Protein AF-A0A352DY85-F1 (afdb_monomer_lite)

Secondary structure (DSSP, 8-state):
--------------------PPPPPTT---TTSHHHHHHHHH-SS-TTHHHHHHT----SSTT-HHHHHHHHHHHHTT--PPB-GGGTT-B---TTTSS-HHHHTTS-HHHHHHH---HHHHHHHHTTSSS-------

Foldseek 3Di:
DDDDDDDPDDDDDDDDDDDDDDDDPPVDDDCPDPVNVVCQVPDPPNPLVVQLVVLQDDQPAPLCPLLRVLQSVCVSVVFFADDDPVDPPDGGDDSVRLDDPLLCVLPNPVVSRVHHDDQVNSQSSSVSGPDDDDGDDD

Structure (mmCIF, N/CA/C/O backbone):
data_AF-A0A352DY85-F1
#
_entry.id   AF-A0A352DY85-F1
#
loop_
_a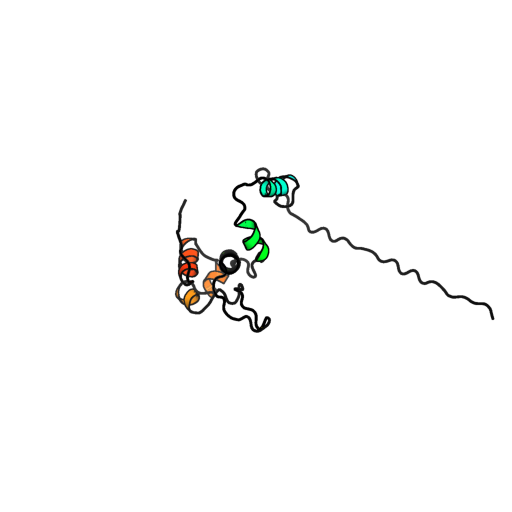tom_site.group_PDB
_atom_site.id
_atom_site.type_symbol
_atom_site.label_atom_id
_atom_site.label_alt_id
_atom_site.label_comp_id
_atom_site.label_asym_id
_atom_site.label_entity_id
_atom_site.label_seq_id
_atom_site.pdbx_PDB_ins_code
_atom_site.Cartn_x
_atom_site.Cartn_y
_atom_site.Cartn_z
_atom_site.occupancy
_atom_site.B_iso_or_equiv
_atom_site.auth_seq_id
_atom_site.auth_comp_id
_atom_site.auth_asym_id
_atom_site.auth_atom_id
_atom_site.pdbx_PDB_model_num
ATOM 1 N N . MET A 1 1 ? 22.985 51.607 44.778 1.00 41.12 1 MET A N 1
ATOM 2 C CA . MET A 1 1 ? 22.863 50.687 43.626 1.00 41.12 1 MET A CA 1
ATOM 3 C C . MET A 1 1 ? 21.587 49.887 43.799 1.00 41.12 1 MET A C 1
ATOM 5 O O . MET A 1 1 ? 21.576 48.915 44.538 1.00 41.12 1 MET A O 1
ATOM 9 N N . THR A 1 2 ? 20.494 50.372 43.219 1.00 37.59 2 THR A N 1
ATOM 10 C CA . THR A 1 2 ? 19.172 49.740 43.246 1.00 37.59 2 THR A CA 1
ATOM 11 C C . THR A 1 2 ? 19.018 48.823 42.035 1.00 37.59 2 THR A C 1
ATOM 13 O O . THR A 1 2 ? 19.314 49.194 40.902 1.00 37.59 2 THR A O 1
ATOM 16 N N . THR A 1 3 ? 18.599 47.597 42.315 1.00 46.50 3 THR A N 1
ATOM 17 C CA . THR A 1 3 ? 18.277 46.508 41.394 1.00 46.50 3 THR A CA 1
ATOM 18 C C . THR A 1 3 ? 17.040 46.833 40.555 1.00 46.50 3 THR A C 1
ATOM 20 O O . THR A 1 3 ? 16.036 47.308 41.079 1.00 46.50 3 THR A O 1
ATOM 23 N N . SER A 1 4 ? 17.066 46.518 39.258 1.00 45.19 4 SER A N 1
ATOM 24 C CA . SER A 1 4 ? 15.842 46.385 38.461 1.00 45.19 4 SER A CA 1
ATOM 25 C C . SER A 1 4 ? 16.056 45.350 37.357 1.00 45.19 4 SER A C 1
ATOM 27 O O . SER A 1 4 ? 16.595 45.644 36.293 1.00 45.19 4 SER A O 1
ATOM 29 N N . ILE A 1 5 ? 15.674 44.105 37.643 1.00 54.47 5 ILE A N 1
ATOM 30 C CA . ILE A 1 5 ? 15.536 43.048 36.639 1.00 54.47 5 ILE A CA 1
ATOM 31 C C . ILE A 1 5 ? 14.113 43.172 36.089 1.00 54.47 5 ILE A C 1
ATOM 33 O O . ILE A 1 5 ? 13.136 42.863 36.768 1.00 54.47 5 ILE A O 1
ATOM 37 N N . ARG A 1 6 ? 13.993 43.684 34.862 1.00 50.88 6 ARG A N 1
ATOM 38 C CA . ARG A 1 6 ? 12.744 43.681 34.093 1.00 50.88 6 ARG A CA 1
ATOM 39 C C . ARG A 1 6 ? 12.479 42.254 33.614 1.00 50.88 6 ARG A C 1
ATOM 41 O O . ARG A 1 6 ? 13.154 41.772 32.710 1.00 50.88 6 ARG A O 1
ATOM 48 N N . HIS A 1 7 ? 11.494 41.588 34.209 1.00 49.50 7 HIS A N 1
ATOM 49 C CA . HIS A 1 7 ? 10.963 40.327 33.696 1.00 49.50 7 HIS A CA 1
ATOM 50 C C . HIS A 1 7 ? 10.219 40.583 32.378 1.00 49.50 7 HIS A C 1
ATOM 52 O O . HIS A 1 7 ? 9.127 41.148 32.368 1.00 49.50 7 HIS A O 1
ATOM 58 N N . LEU A 1 8 ? 10.828 40.191 31.259 1.00 53.59 8 LEU A N 1
ATOM 59 C CA . LEU A 1 8 ? 10.179 40.153 29.952 1.00 53.59 8 LEU A CA 1
ATOM 60 C C . LEU A 1 8 ? 9.364 38.850 29.874 1.00 53.59 8 LEU A C 1
ATOM 62 O O . LEU A 1 8 ? 9.904 37.787 29.587 1.00 53.59 8 LEU A O 1
ATOM 66 N N . LEU A 1 9 ? 8.073 38.915 30.202 1.00 52.16 9 LEU A N 1
ATOM 67 C CA . LEU A 1 9 ? 7.136 37.799 30.039 1.00 52.16 9 LEU A CA 1
ATOM 68 C C . LEU A 1 9 ? 6.762 37.680 28.557 1.00 52.16 9 LEU A C 1
ATOM 70 O O . LEU A 1 9 ? 5.896 38.398 28.062 1.00 52.16 9 LEU A O 1
ATOM 74 N N . THR A 1 10 ? 7.437 36.793 27.830 1.00 53.94 10 THR A N 1
ATOM 75 C CA . THR A 1 10 ? 7.060 36.423 26.462 1.00 53.94 10 THR A CA 1
ATOM 76 C C . THR A 1 10 ? 5.936 35.387 26.538 1.00 53.94 10 THR A C 1
ATOM 78 O O . THR A 1 10 ? 6.161 34.245 26.929 1.00 53.94 10 THR A O 1
ATOM 81 N N . GLY A 1 11 ? 4.704 35.797 26.229 1.00 55.84 11 GLY A N 1
ATOM 82 C CA . GLY A 1 11 ? 3.553 34.895 26.165 1.00 55.84 11 GLY A CA 1
ATOM 83 C C . GLY A 1 11 ? 3.660 33.954 24.965 1.00 55.84 11 GLY A C 1
ATOM 84 O O . GLY A 1 11 ? 3.746 34.408 23.826 1.00 55.84 11 GLY A O 1
ATOM 85 N N . LEU A 1 12 ? 3.656 32.645 25.220 1.00 64.75 12 LEU A N 1
ATOM 86 C CA . LEU A 1 12 ? 3.619 31.611 24.190 1.00 64.75 12 LEU A CA 1
ATOM 87 C C . LEU A 1 12 ? 2.167 31.417 23.723 1.00 64.75 12 LEU A C 1
ATOM 89 O O . LEU A 1 12 ? 1.347 30.858 24.448 1.00 64.75 12 LEU A O 1
ATOM 93 N N . LEU A 1 13 ? 1.840 31.891 22.519 1.00 58.34 13 LEU A N 1
ATOM 94 C CA . LEU A 1 13 ? 0.561 31.612 21.863 1.00 58.34 13 LEU A CA 1
ATOM 95 C C . LEU A 1 13 ? 0.609 30.211 21.238 1.00 58.34 13 LEU A C 1
ATOM 97 O O . LEU A 1 13 ? 1.246 30.001 20.207 1.00 58.34 13 LEU A O 1
ATOM 101 N N . LEU A 1 14 ? -0.073 29.253 21.865 1.00 57.66 14 LEU A N 1
ATOM 102 C CA . LEU A 1 14 ? -0.341 27.933 21.295 1.00 57.66 14 LEU A CA 1
ATOM 103 C C . LEU A 1 14 ? -1.436 28.065 20.227 1.00 57.66 14 LEU A C 1
ATOM 105 O O . LEU A 1 14 ? -2.627 28.055 20.532 1.00 57.66 14 LEU A O 1
ATOM 109 N N . VAL A 1 15 ? -1.035 28.204 18.964 1.00 61.38 15 VAL A N 1
ATOM 110 C CA . VAL A 1 15 ? -1.952 28.070 17.825 1.00 61.38 15 VAL A CA 1
ATOM 111 C C . VAL A 1 15 ? -2.277 26.588 17.660 1.00 61.38 15 VAL A C 1
ATOM 113 O O . VAL A 1 15 ? -1.428 25.800 17.254 1.00 61.38 15 VAL A O 1
ATOM 116 N N . SER A 1 16 ? -3.510 26.202 17.984 1.00 57.88 16 SER A N 1
ATOM 117 C CA . SER A 1 16 ? -4.027 24.874 17.644 1.00 57.88 16 SER A CA 1
ATOM 118 C C . SER A 1 16 ? -4.538 24.911 16.207 1.00 57.88 16 SER A C 1
ATOM 120 O O . SER A 1 16 ? -5.566 25.525 15.928 1.00 57.88 16 SER A O 1
ATOM 122 N N . ALA A 1 17 ? -3.811 24.289 15.280 1.00 55.44 17 ALA A N 1
ATOM 123 C CA . ALA A 1 17 ? -4.301 24.078 13.925 1.00 55.44 17 ALA A CA 1
ATOM 124 C C . ALA A 1 17 ? -5.382 22.988 13.957 1.00 55.44 17 ALA A C 1
ATOM 126 O O . ALA A 1 17 ? -5.081 21.814 14.163 1.00 55.44 17 ALA A O 1
ATOM 127 N N . THR A 1 18 ? -6.645 23.364 13.771 1.00 55.81 18 THR A N 1
ATOM 128 C CA . THR A 1 18 ? -7.725 22.403 13.528 1.00 55.81 18 THR A CA 1
ATOM 129 C C . THR A 1 18 ? -7.641 21.977 12.067 1.00 55.81 18 THR A C 1
ATOM 131 O O . THR A 1 18 ? -7.895 22.767 11.160 1.00 55.81 18 THR A O 1
ATOM 134 N N . SER A 1 19 ? -7.224 20.738 11.811 1.00 58.41 19 SER A N 1
ATOM 135 C CA . SER A 1 19 ? -7.295 20.166 10.467 1.00 58.41 19 SER A CA 1
ATOM 136 C C . SER A 1 19 ? -8.763 20.071 10.049 1.00 58.41 19 SER A C 1
ATOM 138 O O . SER A 1 19 ? -9.567 19.486 10.771 1.00 58.41 19 SER A O 1
ATOM 140 N N . ALA A 1 20 ? -9.122 20.649 8.901 1.00 56.94 20 ALA A N 1
ATOM 141 C CA . ALA A 1 20 ? -10.470 20.540 8.359 1.00 56.94 20 ALA A CA 1
ATOM 142 C C . ALA A 1 20 ? -10.712 19.098 7.901 1.00 56.94 20 ALA A C 1
ATOM 144 O O . ALA A 1 20 ? -10.234 18.656 6.857 1.00 56.94 20 ALA A O 1
ATOM 145 N N . VAL A 1 21 ? -11.428 18.354 8.729 1.00 60.91 21 VAL A N 1
ATOM 146 C CA . VAL A 1 21 ? -11.939 17.034 8.401 1.00 60.91 21 VAL A CA 1
ATOM 147 C C . VAL A 1 21 ? -13.290 17.224 7.725 1.00 60.91 21 VAL A C 1
ATOM 149 O O . VAL A 1 21 ? -14.197 17.786 8.331 1.00 60.91 21 VAL A O 1
ATOM 152 N N . GLY A 1 22 ? -13.422 16.794 6.470 1.00 62.22 22 GLY A N 1
ATOM 153 C CA . GLY A 1 22 ? -14.728 16.748 5.814 1.00 62.22 22 GLY A CA 1
ATOM 154 C C . GLY A 1 22 ? -15.659 15.781 6.546 1.00 62.22 22 GLY A C 1
ATOM 155 O O . GLY A 1 22 ? -15.221 14.706 6.952 1.00 62.22 22 GLY A O 1
ATOM 156 N N . GLU A 1 23 ? -16.920 16.171 6.725 1.00 70.69 23 GLU A N 1
ATOM 157 C CA . GLU A 1 23 ? -17.938 15.324 7.348 1.00 70.69 23 GLU A CA 1
ATOM 158 C C . GLU A 1 23 ? -18.158 14.063 6.503 1.00 70.69 23 GLU A C 1
ATOM 160 O O . GLU A 1 23 ? -18.253 14.126 5.271 1.00 70.69 23 GLU A O 1
ATOM 165 N N . ALA A 1 24 ? -18.199 12.904 7.161 1.00 72.94 24 ALA A N 1
ATOM 166 C CA . ALA A 1 24 ? -18.482 11.655 6.478 1.00 72.94 24 ALA A CA 1
ATOM 167 C C . ALA A 1 24 ? -19.922 11.687 5.922 1.00 72.94 24 ALA A C 1
ATOM 169 O O . ALA A 1 24 ? -20.834 12.169 6.597 1.00 72.94 24 ALA A O 1
ATOM 170 N N . PRO A 1 25 ? -20.169 11.170 4.704 1.00 82.81 25 PRO A N 1
ATOM 171 C CA . PRO A 1 25 ? -21.523 10.947 4.209 1.00 82.81 25 PRO A CA 1
ATOM 172 C C . PRO A 1 25 ? -22.370 10.196 5.242 1.00 82.81 25 PRO A C 1
ATOM 174 O O . PRO A 1 25 ? -21.866 9.284 5.887 1.00 82.81 25 PRO A O 1
ATOM 177 N N . SER A 1 26 ? -23.670 10.486 5.331 1.00 82.62 26 SER A N 1
ATOM 178 C CA . SER A 1 26 ? -24.575 9.978 6.386 1.00 82.62 26 SER A CA 1
ATOM 179 C C . SER A 1 26 ? -24.699 8.450 6.529 1.00 82.62 26 SER A C 1
ATOM 181 O O . SER A 1 26 ? -25.367 7.973 7.440 1.00 82.62 26 SER A O 1
ATOM 183 N N . ARG A 1 27 ? -24.090 7.667 5.631 1.00 90.50 27 ARG A N 1
ATOM 184 C CA . ARG A 1 27 ? -24.034 6.195 5.683 1.00 90.50 27 ARG A CA 1
ATOM 185 C C . ARG A 1 27 ? -22.657 5.644 6.073 1.00 90.50 27 ARG A C 1
ATOM 187 O O . ARG A 1 27 ? -22.469 4.434 6.017 1.00 90.50 27 ARG A O 1
ATOM 194 N N . LEU A 1 28 ? -21.692 6.502 6.394 1.00 94.44 28 LEU A N 1
ATOM 195 C CA . LEU A 1 28 ? -20.332 6.131 6.773 1.00 94.44 28 LEU A CA 1
ATOM 196 C C . LEU A 1 28 ? -20.050 6.620 8.195 1.00 94.44 28 LEU A C 1
ATOM 198 O O . LEU A 1 28 ? -20.358 7.759 8.531 1.00 94.44 28 LEU A O 1
ATOM 202 N N . VAL A 1 29 ? -19.431 5.764 9.005 1.00 94.31 29 VAL A N 1
ATOM 203 C CA . VAL A 1 29 ? -18.924 6.131 10.331 1.00 94.31 29 VAL A CA 1
ATOM 204 C C . VAL A 1 29 ? -17.443 6.464 10.191 1.00 94.31 29 VAL A C 1
ATOM 206 O O . VAL A 1 29 ? -16.663 5.651 9.692 1.00 94.31 29 VAL A O 1
ATOM 209 N N . ASP A 1 30 ? -17.057 7.677 10.586 1.00 93.94 30 ASP A N 1
ATOM 210 C CA . ASP A 1 30 ? -15.657 8.100 10.566 1.00 93.94 30 ASP A CA 1
ATOM 211 C C . ASP A 1 30 ? -14.850 7.264 11.565 1.00 93.94 30 ASP A C 1
ATOM 213 O O . ASP A 1 30 ? -15.221 7.151 12.734 1.00 93.94 30 ASP A O 1
ATOM 217 N N . PHE A 1 31 ? -13.720 6.715 11.122 1.00 94.38 31 PHE A N 1
ATOM 218 C CA . PHE A 1 31 ? -12.829 5.911 11.956 1.00 94.38 31 PHE A CA 1
ATOM 219 C C . PHE A 1 31 ? -12.299 6.661 13.194 1.00 94.38 31 PHE A C 1
ATOM 221 O O . PHE A 1 31 ? -11.941 6.027 14.178 1.00 94.38 31 PHE A O 1
ATOM 228 N N . ARG A 1 32 ? -12.258 7.999 13.155 1.00 93.62 32 ARG A N 1
ATOM 229 C CA . ARG A 1 32 ? -11.800 8.866 14.259 1.00 93.62 32 ARG A CA 1
ATOM 230 C C . ARG A 1 32 ? -12.912 9.278 15.224 1.00 93.62 32 ARG A C 1
ATOM 232 O O . ARG A 1 32 ? -12.663 10.077 16.120 1.00 93.62 32 ARG A O 1
ATOM 239 N N . SER A 1 33 ? -14.145 8.848 14.976 1.00 94.56 33 SER A N 1
ATOM 240 C CA . SER A 1 33 ? -15.252 9.079 15.903 1.00 94.56 33 SER A CA 1
ATOM 241 C C . SER A 1 33 ? -15.235 8.038 17.019 1.00 94.56 33 SER A C 1
ATOM 243 O O . SER A 1 33 ? -14.767 6.920 16.804 1.00 94.56 33 SER A O 1
ATOM 245 N N . ASP A 1 34 ? -15.826 8.366 18.170 1.00 96.00 34 ASP A N 1
ATOM 246 C CA . ASP A 1 34 ? -16.003 7.412 19.272 1.00 96.00 34 ASP A CA 1
ATOM 247 C C . ASP A 1 34 ? -16.678 6.115 18.788 1.00 96.00 34 ASP A C 1
ATOM 249 O O . ASP A 1 34 ? -16.272 5.017 19.161 1.00 96.00 34 ASP A O 1
ATOM 253 N N . GLU A 1 35 ? -17.679 6.226 17.907 1.00 95.88 35 GLU A 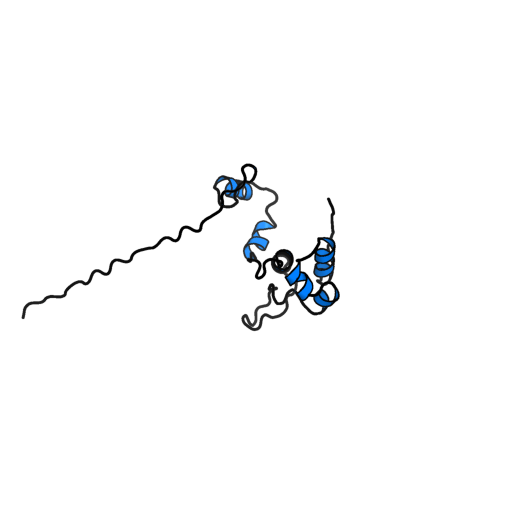N 1
ATOM 254 C CA . GLU A 1 35 ? -18.365 5.075 17.308 1.00 95.88 35 GLU A CA 1
ATOM 255 C C . GLU A 1 35 ? -17.423 4.234 16.426 1.00 95.88 35 GLU A C 1
ATOM 257 O O . GLU A 1 35 ? -17.384 3.008 16.549 1.00 95.88 35 GLU A O 1
ATOM 262 N N . GLY A 1 36 ? -16.611 4.878 15.581 1.00 96.25 36 GLY A N 1
ATOM 263 C CA . GLY A 1 36 ? -15.628 4.207 14.725 1.00 96.25 36 GLY A CA 1
ATOM 264 C C . GLY A 1 36 ? -14.527 3.492 15.514 1.00 96.25 36 GLY A C 1
ATOM 265 O O . GLY A 1 36 ? -14.160 2.360 15.183 1.00 96.25 36 GLY A O 1
ATOM 266 N N . GLU A 1 37 ? -14.047 4.103 16.599 1.00 97.44 37 GLU A N 1
ATOM 267 C CA . GLU A 1 37 ? -13.102 3.468 17.519 1.00 97.44 37 GLU A CA 1
ATOM 268 C C . GLU A 1 37 ? -13.720 2.230 18.183 1.00 97.44 37 GLU A C 1
ATOM 270 O O . GLU A 1 37 ? -13.093 1.165 18.221 1.00 97.44 37 GLU A O 1
ATOM 275 N N . GLN A 1 38 ? -14.975 2.326 18.644 1.00 98.06 38 GLN A N 1
ATOM 276 C CA . GLN A 1 38 ? -15.690 1.184 19.217 1.00 98.06 38 GLN A CA 1
ATOM 277 C C . GLN A 1 38 ? -15.849 0.042 18.210 1.00 98.06 38 GLN A C 1
ATOM 279 O O . GLN A 1 38 ? -15.648 -1.114 18.588 1.00 98.06 38 GLN A O 1
ATOM 284 N N . PHE A 1 39 ? -16.115 0.328 16.931 1.00 97.44 39 PHE A N 1
ATOM 285 C CA . PHE A 1 39 ? -16.181 -0.714 15.902 1.00 97.44 39 PHE A CA 1
ATOM 286 C C . PHE A 1 39 ? -14.882 -1.516 15.808 1.00 97.44 39 PHE A C 1
ATOM 288 O O . PHE A 1 39 ? -14.929 -2.745 15.775 1.00 97.44 39 PHE A O 1
ATOM 295 N N . LEU A 1 40 ? -13.714 -0.869 15.840 1.00 97.88 40 LEU A N 1
ATOM 296 C CA . LEU A 1 40 ? -12.440 -1.592 15.841 1.00 97.88 40 LEU A CA 1
ATOM 297 C C . LEU A 1 40 ? -12.199 -2.353 17.156 1.00 97.88 40 LEU A C 1
ATOM 299 O O . LEU A 1 40 ? -11.687 -3.479 17.147 1.00 97.88 40 LEU A O 1
ATOM 303 N N . VAL A 1 41 ? -12.547 -1.759 18.299 1.00 97.19 41 VAL A N 1
ATOM 304 C CA . VAL A 1 41 ? -12.378 -2.382 19.624 1.00 97.19 41 VAL A CA 1
ATOM 305 C C . VAL A 1 41 ? -13.292 -3.601 19.806 1.00 97.19 41 VAL A C 1
ATOM 307 O O . VAL A 1 41 ? -12.927 -4.539 20.520 1.00 97.19 41 VAL A O 1
ATOM 310 N N . GLN A 1 42 ? -14.433 -3.640 19.130 1.00 97.69 42 GLN A N 1
ATOM 311 C CA . GLN A 1 42 ? -15.397 -4.734 19.230 1.00 97.69 42 GLN A CA 1
ATOM 312 C C . GLN A 1 42 ? -15.285 -5.743 18.079 1.00 97.69 42 GLN A C 1
ATOM 314 O O . GLN A 1 42 ? -15.746 -6.873 18.220 1.00 97.69 42 GLN A O 1
ATOM 319 N N . ALA A 1 43 ? -14.642 -5.386 16.963 1.00 97.75 43 ALA A N 1
ATOM 320 C CA . ALA A 1 43 ? -14.479 -6.277 15.819 1.00 97.75 43 ALA A CA 1
ATOM 321 C C . ALA A 1 43 ? -13.676 -7.543 16.164 1.00 97.75 43 ALA A C 1
ATOM 323 O O . ALA A 1 43 ? -12.516 -7.483 16.581 1.00 97.75 43 ALA A O 1
ATOM 324 N N . GLU A 1 44 ? -14.256 -8.709 15.878 1.00 97.69 44 GLU A N 1
ATOM 325 C CA . GLU A 1 44 ? -13.543 -9.991 15.936 1.00 97.69 44 GLU A CA 1
ATOM 326 C C . GLU A 1 44 ? -12.493 -10.090 14.809 1.00 97.69 44 GLU A C 1
ATOM 328 O O . GLU A 1 44 ? -11.356 -10.518 15.021 1.00 97.69 44 GLU A O 1
ATOM 333 N N . ALA A 1 45 ? -12.832 -9.604 13.609 1.00 97.12 45 ALA A N 1
ATOM 334 C CA . ALA A 1 45 ? -12.011 -9.681 12.398 1.00 97.12 45 ALA A CA 1
ATOM 335 C C . ALA A 1 45 ? -11.035 -8.495 12.228 1.00 97.12 45 ALA A C 1
ATOM 337 O O . ALA A 1 45 ? -11.002 -7.838 11.192 1.00 97.12 45 ALA A O 1
ATOM 338 N N . ARG A 1 46 ? -10.209 -8.214 13.241 1.00 97.12 46 ARG A N 1
ATOM 339 C CA . ARG A 1 46 ? -9.306 -7.036 13.264 1.00 97.12 46 ARG A CA 1
ATOM 340 C C . ARG A 1 46 ? -7.812 -7.341 13.198 1.00 97.12 46 ARG A C 1
ATOM 342 O O . ARG A 1 46 ? -6.991 -6.436 13.288 1.00 97.12 46 ARG A O 1
ATOM 349 N N . ARG A 1 47 ? -7.422 -8.612 13.062 1.00 97.25 47 ARG A N 1
ATOM 350 C CA . ARG A 1 47 ? -6.006 -9.020 13.135 1.00 97.25 47 ARG A CA 1
ATOM 351 C C . ARG A 1 47 ? -5.120 -8.293 12.116 1.00 97.25 47 ARG A C 1
ATOM 353 O O . ARG A 1 47 ? -3.986 -7.962 12.439 1.00 97.25 47 ARG A O 1
ATOM 360 N N . ALA A 1 48 ? -5.638 -8.039 10.915 1.00 97.50 48 ALA A N 1
ATOM 361 C CA . ALA A 1 48 ? -4.905 -7.350 9.856 1.00 97.50 48 ALA A CA 1
ATOM 362 C C . ALA A 1 48 ? -4.729 -5.843 10.113 1.00 97.50 48 ALA A C 1
ATOM 364 O O . ALA A 1 48 ? -3.805 -5.252 9.563 1.00 97.50 48 ALA A O 1
ATOM 365 N N . TYR A 1 49 ? -5.564 -5.229 10.961 1.00 98.06 49 TYR A N 1
ATOM 366 C CA . TYR A 1 49 ? -5.500 -3.792 11.229 1.00 98.06 49 TYR A CA 1
ATOM 367 C C . TYR A 1 49 ? -4.130 -3.383 11.765 1.00 98.06 49 TYR A C 1
ATOM 369 O O . TYR A 1 49 ? -3.511 -2.481 11.222 1.00 98.06 49 TYR A O 1
ATOM 377 N N . PHE A 1 50 ? -3.630 -4.066 12.796 1.00 97.88 50 PHE A N 1
ATOM 378 C CA . PHE A 1 50 ? -2.400 -3.668 13.482 1.00 97.88 50 PHE A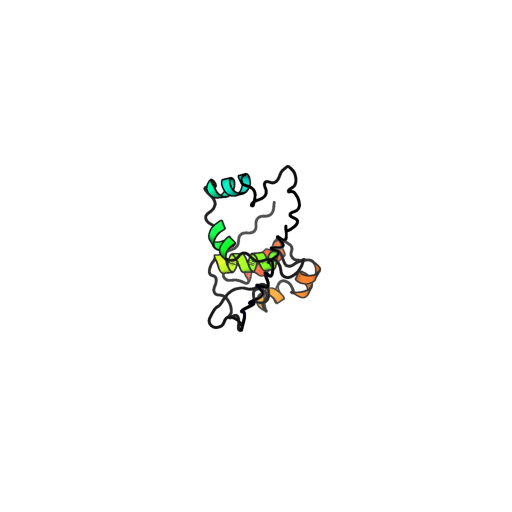 CA 1
ATOM 379 C C . PHE A 1 50 ? -1.162 -3.636 12.570 1.00 97.88 50 PHE A C 1
ATOM 381 O O . PHE A 1 50 ? -0.524 -2.586 12.515 1.00 97.88 50 PHE A O 1
ATOM 388 N N . PRO A 1 51 ? -0.821 -4.703 11.815 1.00 98.38 51 PRO A N 1
ATOM 389 C CA . PRO A 1 51 ? 0.325 -4.641 10.913 1.00 98.38 51 PRO A CA 1
ATOM 390 C C . PRO A 1 51 ? 0.112 -3.647 9.761 1.00 98.38 51 PRO A C 1
ATOM 392 O O . PRO A 1 51 ? 1.059 -2.969 9.378 1.00 98.38 51 PRO A O 1
ATOM 395 N N . LEU A 1 52 ? -1.111 -3.491 9.238 1.00 98.56 52 LEU A N 1
ATOM 396 C CA . LEU A 1 52 ? -1.388 -2.485 8.203 1.00 98.56 52 LEU A CA 1
ATOM 397 C C . LEU A 1 52 ? -1.239 -1.055 8.740 1.00 98.56 52 LEU A C 1
ATOM 399 O O . LEU A 1 52 ? -0.633 -0.217 8.078 1.00 98.56 52 LEU A O 1
ATOM 403 N N . ALA A 1 53 ? -1.737 -0.786 9.947 1.00 98.12 53 ALA A N 1
ATOM 404 C CA . ALA A 1 53 ? -1.645 0.512 10.605 1.00 98.12 53 ALA A CA 1
ATOM 405 C C . ALA A 1 53 ? -0.186 0.896 10.897 1.00 98.12 53 ALA A C 1
ATOM 407 O O . ALA A 1 53 ? 0.196 2.044 10.686 1.00 98.12 53 ALA A O 1
ATOM 408 N N . SER A 1 54 ? 0.657 -0.065 11.297 1.00 98.19 54 SER A N 1
ATOM 409 C CA . SER A 1 54 ? 2.100 0.156 11.484 1.00 98.19 54 SER A CA 1
ATOM 410 C C . SER A 1 54 ? 2.849 0.517 10.197 1.00 98.19 54 SER A C 1
ATOM 412 O O . SER A 1 54 ? 3.961 1.035 10.271 1.00 98.19 54 SER A O 1
ATOM 414 N N . HIS A 1 55 ? 2.253 0.269 9.029 1.00 98.38 55 HIS A N 1
ATOM 415 C CA . HIS A 1 55 ? 2.824 0.595 7.724 1.00 98.38 55 HIS A CA 1
ATOM 416 C C . HIS A 1 55 ? 2.000 1.623 6.944 1.00 98.38 55 HIS A C 1
ATOM 418 O O . HIS A 1 55 ? 2.240 1.796 5.752 1.00 98.38 55 HIS A O 1
ATOM 424 N N . PHE A 1 56 ? 1.044 2.307 7.581 1.00 98.50 56 PHE A N 1
ATOM 425 C CA . PHE A 1 56 ? 0.141 3.230 6.898 1.00 98.50 56 PHE A CA 1
ATOM 426 C C . PHE A 1 56 ? 0.893 4.413 6.274 1.00 98.50 56 PHE A C 1
ATOM 428 O O . PHE A 1 56 ? 1.685 5.083 6.938 1.00 98.50 56 PHE A O 1
ATOM 435 N N . VAL A 1 57 ? 0.632 4.679 4.991 1.00 98.38 57 VAL A N 1
ATOM 436 C CA . VAL A 1 57 ? 1.251 5.773 4.230 1.00 98.38 57 VAL A CA 1
ATOM 437 C C . VAL A 1 57 ? 0.208 6.524 3.407 1.00 98.38 57 VAL A C 1
ATOM 439 O O . VAL A 1 57 ? -0.771 5.948 2.936 1.00 98.38 57 VAL A O 1
ATOM 442 N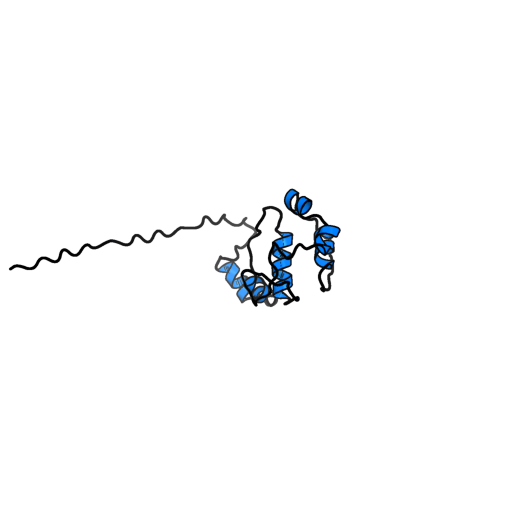 N . CYS A 1 58 ? 0.442 7.819 3.195 1.00 98.31 58 CYS A N 1
ATOM 443 C CA . CYS A 1 58 ? -0.304 8.605 2.217 1.00 98.31 58 CYS A CA 1
ATOM 444 C C . CYS A 1 58 ? 0.264 8.360 0.814 1.00 98.31 58 CYS A C 1
ATOM 446 O O . CYS A 1 58 ? 1.481 8.279 0.650 1.00 98.31 58 CYS A O 1
ATOM 448 N N . GLN A 1 59 ? -0.595 8.278 -0.203 1.00 98.25 59 GLN A N 1
ATOM 449 C CA . GLN A 1 59 ? -0.148 8.157 -1.591 1.00 98.25 59 GLN A CA 1
ATOM 450 C C . GLN A 1 59 ? 0.667 9.389 -2.034 1.00 98.25 59 GLN A C 1
ATOM 452 O O . GLN A 1 59 ? 0.224 10.525 -1.889 1.00 98.25 59 GLN A O 1
ATOM 457 N N . GLU A 1 60 ? 1.848 9.169 -2.612 1.00 97.56 60 GLU A N 1
ATOM 458 C CA . GLU A 1 60 ? 2.764 10.238 -3.054 1.00 97.56 60 GLU A CA 1
ATOM 459 C C . GLU A 1 60 ? 2.306 10.917 -4.355 1.00 97.56 60 GLU A C 1
ATOM 461 O O . GLU A 1 60 ? 2.738 12.019 -4.690 1.00 97.56 60 GLU A O 1
ATOM 466 N N . HIS A 1 61 ? 1.412 10.266 -5.099 1.00 97.62 61 HIS A N 1
ATOM 467 C CA . HIS A 1 61 ? 0.805 10.795 -6.314 1.00 97.62 61 HIS A CA 1
ATOM 468 C C . HIS A 1 61 ? -0.704 10.538 -6.310 1.00 97.62 61 HIS A C 1
ATOM 470 O O . HIS A 1 61 ? -1.166 9.543 -5.755 1.00 97.62 61 HIS A O 1
ATOM 476 N N . ARG A 1 62 ? -1.495 11.389 -6.978 1.00 97.00 62 ARG A N 1
ATOM 477 C CA . ARG A 1 62 ? -2.973 11.282 -7.018 1.00 97.00 62 ARG A CA 1
ATOM 478 C C . ARG A 1 62 ? -3.497 9.963 -7.596 1.00 97.00 62 ARG A C 1
ATOM 480 O O . ARG A 1 62 ? -4.600 9.553 -7.264 1.00 97.00 62 ARG A O 1
ATOM 487 N N . SER A 1 63 ? -2.692 9.283 -8.399 1.00 97.75 63 SER A N 1
ATOM 488 C CA . SER A 1 63 ? -3.019 7.994 -9.016 1.00 97.75 63 SER A CA 1
ATOM 489 C C . SER A 1 63 ? -2.320 6.791 -8.358 1.00 97.75 63 SER A C 1
ATOM 491 O O . SER A 1 63 ? -2.389 5.677 -8.869 1.00 97.75 63 SER A O 1
ATOM 493 N N . PHE A 1 64 ? -1.621 6.993 -7.234 1.00 98.38 64 PHE A N 1
ATOM 494 C CA . PHE A 1 64 ? -0.792 5.969 -6.578 1.00 98.38 64 PHE A CA 1
ATOM 495 C C . PHE A 1 64 ? -1.501 5.235 -5.434 1.00 98.38 64 PHE A C 1
ATOM 497 O O . PHE A 1 64 ? -0.838 4.593 -4.627 1.00 98.38 64 PHE A O 1
ATOM 504 N N . CYS A 1 65 ? -2.834 5.270 -5.358 1.00 98.12 65 CYS A N 1
ATOM 505 C CA . CYS A 1 65 ? -3.567 4.536 -4.321 1.00 98.12 65 CYS A CA 1
ATOM 506 C C . CYS A 1 65 ? -3.185 3.042 -4.301 1.00 98.12 65 CYS A C 1
ATOM 508 O O . CYS A 1 65 ? -2.824 2.523 -3.249 1.00 98.12 65 CYS A O 1
ATOM 510 N N . GLY A 1 66 ? -3.126 2.388 -5.468 1.00 98.06 66 GLY A N 1
ATOM 511 C CA . GLY A 1 66 ? -2.646 1.009 -5.580 1.00 98.06 66 GLY A CA 1
ATOM 512 C C . GLY A 1 66 ? -1.182 0.849 -5.149 1.00 98.06 66 GLY A C 1
ATOM 513 O O . GLY A 1 66 ? -0.861 -0.047 -4.378 1.00 98.06 66 GLY A O 1
ATOM 514 N N . VAL A 1 67 ? -0.291 1.749 -5.566 1.00 98.50 67 VAL A N 1
ATOM 515 C CA . VAL A 1 67 ? 1.144 1.696 -5.217 1.00 98.50 67 VAL A CA 1
ATOM 516 C C . VAL A 1 67 ? 1.357 1.804 -3.699 1.00 98.50 67 VAL A C 1
ATOM 518 O O . VAL A 1 67 ? 2.112 1.023 -3.119 1.00 98.50 67 VAL A O 1
ATOM 521 N N . ALA A 1 68 ? 0.646 2.723 -3.040 1.00 98.69 68 ALA A N 1
ATOM 522 C CA . ALA A 1 68 ? 0.644 2.863 -1.586 1.00 98.69 68 ALA A CA 1
ATOM 523 C C . ALA A 1 68 ? 0.114 1.595 -0.900 1.00 98.69 68 ALA A C 1
ATOM 525 O O . ALA A 1 68 ? 0.762 1.071 0.007 1.00 98.69 68 ALA A O 1
ATOM 526 N N . SER A 1 69 ? -1.010 1.045 -1.378 1.00 98.62 69 SER A N 1
ATOM 527 C CA . SER A 1 69 ? -1.560 -0.213 -0.860 1.00 98.62 69 SER A CA 1
ATOM 528 C C . SER A 1 69 ? -0.583 -1.385 -1.002 1.00 98.62 69 SER A C 1
ATOM 530 O O . SER A 1 69 ? -0.451 -2.173 -0.068 1.00 98.62 69 SER A O 1
ATOM 532 N N . MET A 1 70 ? 0.146 -1.491 -2.119 1.00 98.31 70 MET A N 1
ATOM 533 C CA . MET A 1 70 ? 1.169 -2.527 -2.298 1.00 98.31 70 MET A CA 1
ATOM 534 C C . MET A 1 70 ? 2.281 -2.413 -1.257 1.00 98.31 70 MET A C 1
ATOM 536 O O . MET A 1 70 ? 2.600 -3.403 -0.602 1.00 98.31 70 MET A O 1
ATOM 540 N N . ALA A 1 71 ? 2.851 -1.217 -1.079 1.00 98.56 71 ALA A N 1
ATOM 541 C CA . ALA A 1 71 ? 3.916 -1.001 -0.102 1.00 98.56 71 ALA A CA 1
ATOM 542 C C . ALA A 1 71 ? 3.453 -1.365 1.320 1.00 98.56 71 ALA A C 1
ATOM 544 O O . ALA A 1 71 ? 4.160 -2.076 2.034 1.00 98.56 71 ALA A O 1
ATOM 545 N N . MET A 1 72 ? 2.236 -0.959 1.704 1.00 98.81 72 MET A N 1
ATOM 546 C CA . MET A 1 72 ? 1.643 -1.318 2.996 1.00 98.81 72 MET A CA 1
ATOM 547 C C . MET A 1 72 ? 1.519 -2.832 3.183 1.00 98.81 72 MET A C 1
ATOM 549 O O . MET A 1 72 ? 1.986 -3.370 4.185 1.00 98.81 72 MET A O 1
ATOM 553 N N . VAL A 1 73 ? 0.884 -3.520 2.228 1.00 98.56 73 VAL A N 1
ATOM 554 C CA . VAL A 1 73 ? 0.576 -4.952 2.346 1.00 98.56 73 VAL A CA 1
ATOM 555 C C . VAL A 1 73 ? 1.853 -5.790 2.331 1.00 98.56 73 VAL A C 1
ATOM 557 O O . VAL A 1 73 ? 1.998 -6.682 3.163 1.00 98.56 73 VAL A O 1
ATOM 560 N N . LEU A 1 74 ? 2.807 -5.489 1.446 1.00 98.56 74 LEU A N 1
ATOM 561 C CA . LEU A 1 74 ? 4.071 -6.229 1.366 1.00 98.56 74 LEU A CA 1
ATOM 562 C C . LEU A 1 74 ? 4.905 -6.083 2.645 1.00 98.56 74 LEU A C 1
ATOM 564 O O . LEU A 1 74 ? 5.455 -7.075 3.127 1.00 98.56 74 LEU A O 1
ATOM 568 N N . ASN A 1 75 ? 4.956 -4.880 3.225 1.00 98.56 75 ASN A N 1
ATOM 569 C CA . ASN A 1 75 ? 5.633 -4.650 4.502 1.00 98.56 75 ASN A CA 1
ATOM 570 C C . ASN A 1 75 ? 4.911 -5.347 5.665 1.00 98.56 75 ASN A C 1
ATOM 572 O O . ASN A 1 75 ? 5.554 -6.027 6.461 1.00 98.56 75 ASN A O 1
ATOM 576 N N . ALA A 1 76 ? 3.578 -5.262 5.721 1.00 98.50 76 ALA A N 1
ATOM 577 C CA . ALA A 1 76 ? 2.764 -5.945 6.729 1.00 98.50 76 ALA A CA 1
ATOM 578 C C . ALA A 1 76 ? 2.912 -7.477 6.673 1.00 98.50 76 ALA A C 1
ATOM 580 O O . ALA A 1 76 ? 2.887 -8.141 7.709 1.00 98.50 76 ALA A O 1
ATOM 581 N N . MET A 1 77 ? 3.099 -8.035 5.473 1.00 98.06 77 MET A N 1
ATOM 582 C CA . MET A 1 77 ? 3.404 -9.451 5.243 1.00 98.06 77 MET A CA 1
ATOM 583 C C . MET A 1 77 ? 4.879 -9.810 5.468 1.00 98.06 77 MET A C 1
ATOM 585 O O . MET A 1 77 ? 5.228 -10.985 5.375 1.00 98.06 77 MET A O 1
ATOM 589 N N . GLN A 1 78 ? 5.740 -8.827 5.751 1.00 97.19 78 GLN A N 1
ATOM 590 C CA . GLN A 1 78 ? 7.184 -9.001 5.934 1.00 97.19 78 GLN A CA 1
ATOM 591 C C . GLN A 1 78 ? 7.870 -9.646 4.719 1.00 97.19 78 GLN A C 1
ATOM 593 O O . GLN A 1 78 ? 8.815 -10.427 4.852 1.00 97.19 78 GLN A O 1
ATOM 598 N N . VAL A 1 79 ? 7.402 -9.316 3.512 1.00 98.00 79 VAL A N 1
ATOM 599 C CA . VAL A 1 79 ? 8.060 -9.734 2.271 1.00 98.00 79 VAL A CA 1
ATOM 600 C C . VAL A 1 79 ? 9.452 -9.103 2.209 1.00 98.00 79 VAL A C 1
ATOM 602 O O . VAL A 1 79 ? 9.636 -7.941 2.570 1.00 98.00 79 VAL A O 1
ATOM 605 N N . SER A 1 80 ? 10.449 -9.858 1.737 1.00 96.44 80 SER A N 1
ATOM 606 C CA . SER A 1 80 ? 11.824 -9.363 1.620 1.00 96.44 80 SER A CA 1
ATOM 607 C C . SER A 1 80 ? 11.895 -8.132 0.714 1.00 96.44 80 SER A C 1
ATOM 609 O O . SER A 1 80 ? 11.746 -8.236 -0.504 1.00 96.44 80 SER A O 1
ATOM 611 N N . ALA A 1 81 ? 12.172 -6.977 1.314 1.00 97.50 81 ALA A N 1
ATOM 612 C CA . ALA A 1 81 ? 12.230 -5.697 0.627 1.00 97.50 81 ALA A CA 1
ATOM 613 C C . ALA A 1 81 ? 13.640 -5.354 0.096 1.00 97.50 81 ALA A C 1
ATOM 615 O O . ALA A 1 81 ? 14.664 -5.815 0.635 1.00 97.50 81 ALA A O 1
ATOM 616 N N . PRO A 1 82 ? 13.729 -4.509 -0.949 1.00 96.62 82 PRO A N 1
ATOM 617 C CA . PRO A 1 82 ? 14.992 -3.904 -1.356 1.00 96.62 82 PRO A CA 1
ATOM 618 C C . PRO A 1 82 ? 15.550 -2.972 -0.256 1.00 96.62 82 PRO A C 1
ATOM 620 O O . PRO A 1 82 ? 14.815 -2.538 0.637 1.00 96.62 82 PRO A O 1
ATOM 623 N N . PRO A 1 83 ? 16.864 -2.676 -0.275 1.00 96.25 83 PRO A N 1
ATOM 624 C CA . PRO A 1 83 ? 17.443 -1.678 0.618 1.00 96.25 83 PRO A CA 1
ATOM 625 C C . PRO A 1 83 ? 16.924 -0.277 0.283 1.00 96.25 83 PRO A C 1
ATOM 627 O O . PRO A 1 83 ? 16.708 0.049 -0.883 1.00 96.25 83 PRO A O 1
ATOM 630 N N . VAL A 1 84 ? 16.782 0.556 1.312 1.00 96.12 84 VAL A N 1
ATOM 631 C CA . VAL A 1 84 ? 16.529 1.994 1.170 1.00 96.12 84 VAL A CA 1
ATOM 632 C C . VAL A 1 84 ? 17.815 2.709 1.589 1.00 96.12 84 VAL A C 1
ATOM 634 O O . VAL A 1 84 ? 18.144 2.661 2.776 1.00 96.12 84 VAL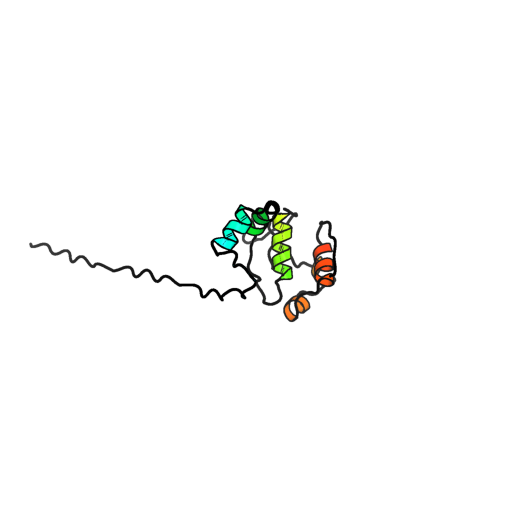 A O 1
ATOM 637 N N . PRO A 1 85 ? 18.592 3.296 0.656 1.00 93.81 85 PRO A N 1
ATOM 638 C CA . PRO A 1 85 ? 19.907 3.868 0.958 1.00 93.81 85 PRO A CA 1
ATOM 639 C C . PRO A 1 85 ? 19.895 4.869 2.117 1.00 93.81 85 PRO A C 1
ATOM 641 O O . PRO A 1 85 ? 20.789 4.851 2.961 1.00 93.81 85 PRO A O 1
ATOM 644 N N . GLU A 1 86 ? 18.848 5.686 2.200 1.00 94.62 86 GLU A N 1
ATOM 645 C CA . GLU A 1 86 ? 18.656 6.711 3.229 1.00 94.62 86 GLU A CA 1
ATOM 646 C C . GLU A 1 86 ? 18.394 6.114 4.619 1.00 94.62 86 GLU A C 1
ATOM 648 O O . GLU A 1 86 ? 18.573 6.790 5.629 1.00 94.62 86 GLU A O 1
ATOM 653 N N . LEU A 1 87 ? 17.979 4.845 4.676 1.00 94.44 87 LEU A N 1
ATOM 654 C CA . LEU A 1 87 ? 17.642 4.116 5.895 1.00 94.44 87 LEU A CA 1
ATOM 655 C C . LEU A 1 87 ? 18.596 2.942 6.143 1.00 94.44 87 LEU A C 1
ATOM 657 O O . LEU A 1 87 ? 18.238 2.019 6.866 1.00 94.44 87 LEU A O 1
ATOM 661 N N . ALA A 1 88 ? 19.792 2.920 5.553 1.00 92.69 88 ALA A N 1
ATOM 662 C CA . ALA A 1 88 ? 20.725 1.815 5.766 1.00 92.69 88 ALA A CA 1
ATOM 663 C C . ALA A 1 88 ? 20.977 1.562 7.277 1.00 92.69 88 ALA A C 1
ATOM 665 O O . ALA A 1 88 ? 21.169 2.518 8.032 1.00 92.69 88 ALA A O 1
ATOM 666 N N . PRO A 1 89 ? 20.992 0.294 7.747 1.00 94.00 89 PRO A N 1
ATOM 667 C CA . PRO A 1 89 ? 20.929 -0.961 6.985 1.00 94.00 89 PRO A CA 1
ATOM 668 C C . PRO A 1 89 ? 19.504 -1.520 6.769 1.00 94.00 89 PRO A C 1
ATOM 670 O O . PRO A 1 89 ? 19.354 -2.677 6.370 1.00 94.00 89 PRO A O 1
ATOM 673 N N . TYR A 1 90 ? 18.457 -0.749 7.063 1.00 94.25 90 TYR A N 1
ATOM 674 C CA . TYR A 1 90 ? 17.069 -1.205 7.017 1.00 94.25 90 TYR A CA 1
ATOM 675 C C . TYR A 1 90 ? 16.556 -1.419 5.581 1.00 94.25 90 TYR A C 1
ATOM 677 O O . TYR A 1 90 ? 17.029 -0.830 4.606 1.00 94.25 90 TYR A O 1
ATOM 685 N N . ARG A 1 91 ? 15.559 -2.302 5.459 1.00 97.44 91 ARG A N 1
ATOM 686 C CA . ARG A 1 91 ? 14.895 -2.684 4.205 1.00 97.44 91 ARG A CA 1
ATOM 687 C C . ARG A 1 91 ? 13.394 -2.534 4.381 1.00 97.44 91 ARG A C 1
ATOM 689 O O . ARG A 1 91 ? 12.851 -3.023 5.367 1.00 97.44 91 ARG A O 1
ATOM 696 N N . THR A 1 92 ? 12.742 -1.865 3.442 1.00 97.81 92 THR A N 1
ATOM 697 C CA . THR A 1 92 ? 11.290 -1.663 3.456 1.00 97.81 92 THR A CA 1
ATOM 698 C C . THR A 1 92 ? 10.803 -1.318 2.054 1.00 97.81 92 THR A C 1
ATOM 700 O O . THR A 1 92 ? 11.533 -0.695 1.277 1.00 97.81 92 THR A O 1
ATOM 703 N N . PHE A 1 93 ? 9.584 -1.728 1.712 1.00 98.38 93 PHE A N 1
ATOM 704 C CA . PHE A 1 93 ? 8.930 -1.248 0.504 1.00 98.38 93 PHE A CA 1
ATOM 705 C C . PHE A 1 93 ? 8.479 0.203 0.693 1.00 98.38 93 PHE A C 1
ATOM 707 O O . PHE A 1 93 ? 7.870 0.559 1.701 1.00 98.38 93 PHE A O 1
ATOM 714 N N . THR A 1 94 ? 8.757 1.031 -0.303 1.00 97.94 94 THR A N 1
ATOM 715 C CA . THR A 1 94 ? 8.324 2.423 -0.434 1.00 97.94 94 THR A CA 1
ATOM 716 C C . THR A 1 94 ? 7.551 2.574 -1.742 1.00 97.94 94 THR A C 1
ATOM 718 O O . THR A 1 94 ? 7.627 1.716 -2.624 1.00 97.94 94 THR A O 1
ATOM 721 N N . GLN A 1 95 ? 6.840 3.687 -1.927 1.00 97.94 95 GLN A N 1
ATOM 722 C CA . GLN A 1 95 ? 6.135 3.944 -3.191 1.00 97.94 95 GLN A CA 1
ATOM 723 C C . GLN A 1 95 ? 7.085 4.183 -4.375 1.00 97.94 95 GLN A C 1
ATOM 725 O O . GLN A 1 95 ? 6.670 4.093 -5.530 1.00 97.94 95 GLN A O 1
ATOM 730 N N . THR A 1 96 ? 8.363 4.441 -4.095 1.00 95.44 96 THR A N 1
ATOM 731 C CA . THR A 1 96 ? 9.413 4.634 -5.097 1.00 95.44 96 THR A CA 1
ATOM 732 C C . THR A 1 96 ? 10.147 3.349 -5.465 1.00 95.44 96 THR A C 1
ATOM 734 O O . THR A 1 96 ? 10.636 3.260 -6.585 1.00 95.44 96 THR A O 1
ATOM 737 N N . ASN A 1 97 ? 10.224 2.362 -4.562 1.00 96.94 97 ASN A N 1
ATOM 738 C CA . ASN A 1 97 ? 10.968 1.117 -4.792 1.00 96.94 97 ASN A CA 1
ATOM 739 C C . ASN A 1 97 ? 10.077 -0.115 -5.023 1.00 96.94 97 ASN A C 1
ATOM 741 O O . ASN A 1 97 ? 10.572 -1.148 -5.471 1.00 96.94 97 ASN A O 1
ATOM 745 N N . VAL A 1 98 ? 8.776 -0.030 -4.712 1.00 97.88 98 VAL A N 1
ATOM 746 C CA . VAL A 1 98 ? 7.834 -1.132 -4.955 1.00 97.88 98 VAL A CA 1
ATOM 747 C C . VAL A 1 98 ? 7.583 -1.319 -6.451 1.00 97.88 98 VAL A C 1
ATOM 749 O O . VAL A 1 98 ? 7.358 -2.448 -6.896 1.00 97.88 98 VAL A O 1
ATOM 752 N N . LEU A 1 99 ? 7.685 -0.223 -7.212 1.00 97.00 99 LEU A N 1
ATOM 753 C CA . LEU A 1 99 ? 7.738 -0.228 -8.665 1.00 97.00 99 LEU A CA 1
ATOM 754 C C . LEU A 1 99 ? 9.195 -0.410 -9.110 1.00 97.00 99 LEU A C 1
ATOM 756 O O . LEU A 1 99 ? 10.036 0.458 -8.895 1.00 97.00 99 LEU A O 1
ATOM 760 N N . ASP A 1 100 ? 9.486 -1.560 -9.703 1.00 96.62 100 ASP A N 1
ATOM 761 C CA . ASP A 1 100 ? 10.791 -1.969 -10.214 1.00 96.62 100 ASP A CA 1
ATOM 762 C C . ASP A 1 100 ? 10.700 -2.409 -11.688 1.00 96.62 100 ASP A C 1
ATOM 764 O O . ASP A 1 100 ? 9.651 -2.312 -12.331 1.00 96.62 100 ASP A O 1
ATOM 768 N N . ALA A 1 101 ? 11.806 -2.919 -12.236 1.00 97.69 101 ALA A N 1
ATOM 769 C CA . ALA A 1 101 ? 11.866 -3.379 -13.622 1.00 97.69 101 ALA A CA 1
ATOM 770 C C . ALA A 1 101 ? 10.850 -4.493 -13.941 1.00 97.69 101 ALA A C 1
ATOM 772 O O . ALA A 1 101 ? 10.370 -4.568 -15.071 1.00 97.69 101 ALA A O 1
ATOM 773 N N . ALA A 1 102 ? 10.504 -5.345 -12.967 1.00 97.44 102 ALA A N 1
ATOM 774 C CA . ALA A 1 102 ? 9.515 -6.397 -13.172 1.00 97.44 102 ALA A CA 1
ATOM 775 C C . ALA A 1 102 ? 8.102 -5.807 -13.244 1.00 97.44 102 ALA A C 1
ATOM 777 O O . ALA A 1 102 ? 7.326 -6.198 -14.112 1.00 97.44 102 ALA A O 1
ATOM 778 N N . THR A 1 103 ? 7.778 -4.831 -12.389 1.00 97.38 103 THR A N 1
ATOM 779 C CA . THR A 1 103 ? 6.484 -4.134 -12.470 1.00 97.38 103 THR A CA 1
ATOM 780 C C . THR A 1 103 ? 6.351 -3.285 -13.731 1.00 97.38 103 THR A C 1
ATOM 782 O O . THR A 1 103 ? 5.285 -3.284 -14.340 1.00 97.38 103 THR A O 1
ATOM 785 N N . GLU A 1 104 ? 7.434 -2.628 -14.161 1.00 97.94 104 GLU A N 1
ATOM 786 C CA . GLU A 1 104 ? 7.454 -1.754 -15.342 1.00 97.94 104 GLU A CA 1
ATOM 787 C C . GLU A 1 104 ? 7.120 -2.531 -16.624 1.00 97.94 104 GLU A C 1
ATOM 789 O O . GLU A 1 104 ? 6.451 -2.012 -17.515 1.00 97.94 104 GLU A O 1
ATOM 794 N N . ALA A 1 105 ? 7.532 -3.801 -16.695 1.00 97.50 105 ALA A N 1
ATOM 795 C CA . ALA A 1 105 ? 7.223 -4.693 -17.810 1.00 97.50 105 ALA A CA 1
ATOM 796 C C . ALA A 1 105 ? 5.736 -5.096 -17.890 1.00 97.50 105 ALA A C 1
ATOM 798 O O . ALA A 1 105 ? 5.290 -5.552 -18.942 1.00 97.50 105 ALA A O 1
ATOM 799 N N . VAL A 1 106 ? 4.975 -4.948 -16.799 1.00 97.19 106 VAL A N 1
ATOM 800 C CA . VAL A 1 106 ? 3.539 -5.266 -16.740 1.00 97.19 106 VAL A CA 1
ATOM 801 C C . VAL A 1 106 ? 2.707 -4.012 -16.990 1.00 97.19 106 VAL A C 1
ATOM 803 O O . VAL A 1 106 ? 1.838 -3.997 -17.861 1.00 97.19 106 VAL A O 1
ATOM 806 N N . VAL A 1 107 ? 2.978 -2.955 -16.224 1.00 96.75 107 VAL A N 1
ATOM 807 C CA . VAL A 1 107 ? 2.345 -1.646 -16.360 1.00 96.75 107 VAL A CA 1
ATOM 808 C C . VAL A 1 107 ? 3.402 -0.578 -16.119 1.00 96.75 107 VAL A C 1
ATOM 810 O O . VAL A 1 107 ? 3.994 -0.529 -15.042 1.00 96.75 107 VAL A O 1
ATOM 813 N N . SER A 1 108 ? 3.604 0.309 -17.094 1.00 98.00 108 SER A N 1
ATOM 814 C CA . SER A 1 108 ? 4.605 1.366 -16.963 1.00 98.00 108 SER A CA 1
ATOM 815 C C . SER A 1 108 ? 4.242 2.357 -15.863 1.00 98.00 108 SER A C 1
ATOM 817 O O . SER A 1 108 ? 3.084 2.767 -15.715 1.00 98.00 108 SER A O 1
ATOM 819 N N . GLN A 1 109 ? 5.243 2.831 -15.125 1.00 97.50 109 GLN A N 1
ATOM 820 C CA . GLN A 1 109 ? 5.047 3.854 -14.104 1.00 97.50 109 GLN A CA 1
ATOM 821 C C . GLN A 1 109 ? 4.450 5.138 -14.701 1.00 97.50 109 GLN A C 1
ATOM 823 O O . GLN A 1 109 ? 3.672 5.818 -14.031 1.00 97.50 109 GLN A O 1
ATOM 828 N N . ALA A 1 110 ? 4.777 5.464 -15.956 1.00 97.88 110 ALA A N 1
ATOM 829 C CA . ALA A 1 110 ? 4.192 6.597 -16.669 1.00 97.88 110 ALA A CA 1
ATOM 830 C C . ALA A 1 110 ? 2.665 6.464 -16.792 1.00 97.88 110 ALA A C 1
ATOM 832 O O . ALA A 1 110 ? 1.943 7.400 -16.452 1.00 97.88 110 ALA A O 1
ATOM 833 N N . MET A 1 111 ? 2.171 5.283 -17.175 1.00 98.00 111 MET A N 1
ATOM 834 C CA . MET A 1 111 ? 0.736 5.020 -17.260 1.00 98.00 111 MET A CA 1
ATOM 835 C C . MET A 1 111 ? 0.081 5.034 -15.872 1.00 98.00 111 MET A C 1
ATOM 837 O O . MET A 1 111 ? -0.950 5.683 -15.690 1.00 98.00 111 MET A O 1
ATOM 841 N N . ILE A 1 112 ? 0.708 4.419 -14.858 1.00 98.00 112 ILE A N 1
ATOM 842 C CA . ILE A 1 112 ? 0.189 4.463 -13.477 1.00 98.00 112 ILE A CA 1
ATOM 843 C C . ILE A 1 112 ? 0.072 5.914 -13.000 1.00 98.00 112 ILE A C 1
ATOM 845 O O . ILE A 1 112 ? -0.910 6.285 -12.359 1.00 98.00 112 ILE A O 1
ATOM 849 N N . ARG A 1 113 ? 1.051 6.771 -13.311 1.00 97.69 113 ARG A N 1
ATOM 850 C CA . ARG A 1 113 ? 1.006 8.202 -12.970 1.00 97.69 113 ARG A CA 1
ATOM 851 C C . ARG A 1 113 ? -0.134 8.936 -13.672 1.00 97.69 113 ARG A C 1
ATOM 853 O O . ARG A 1 113 ? -0.719 9.825 -13.066 1.00 97.69 113 ARG A O 1
ATOM 860 N N . GLU A 1 114 ? -0.453 8.569 -14.903 1.00 97.88 114 GLU A N 1
ATOM 861 C CA . GLU A 1 114 ? -1.512 9.216 -15.674 1.00 97.88 114 GLU A CA 1
ATOM 862 C C . GLU A 1 114 ? -2.914 8.833 -15.183 1.00 97.88 114 GLU A C 1
ATOM 864 O O . GLU A 1 114 ? -3.739 9.715 -14.950 1.00 97.88 114 GLU A O 1
ATOM 869 N N . GLN A 1 115 ? -3.176 7.539 -14.969 1.00 96.94 115 GLN A N 1
ATOM 870 C CA . GLN A 1 115 ? -4.547 7.039 -14.775 1.00 96.94 115 GLN A CA 1
ATOM 871 C C . GLN A 1 115 ? -4.732 6.046 -13.618 1.00 96.94 115 GLN A C 1
ATOM 873 O O . GLN A 1 115 ? -5.856 5.644 -13.322 1.00 96.94 115 GLN A O 1
ATOM 878 N N . GLY A 1 116 ? -3.659 5.659 -12.931 1.00 97.75 116 GLY A N 1
ATOM 879 C CA . GLY A 1 116 ? -3.703 4.620 -11.904 1.00 97.75 116 GLY A CA 1
ATOM 880 C C . GLY A 1 116 ? -3.738 3.221 -12.515 1.00 97.75 116 GLY A C 1
ATOM 881 O O . GLY A 1 116 ? -3.133 2.983 -13.557 1.00 97.75 116 GLY A O 1
ATOM 882 N N . MET A 1 117 ? -4.405 2.280 -11.844 1.00 98.00 117 MET A N 1
ATOM 883 C CA . MET A 1 117 ? -4.494 0.881 -12.277 1.00 98.00 117 MET A CA 1
ATOM 884 C C . MET A 1 117 ? -5.922 0.351 -12.132 1.00 98.00 117 MET A C 1
ATOM 886 O O . MET A 1 117 ? -6.600 0.652 -11.149 1.00 98.00 117 MET A O 1
ATOM 890 N N . SER A 1 118 ? -6.352 -0.487 -13.078 1.00 97.94 118 SER A N 1
ATOM 891 C CA . SER A 1 118 ? -7.510 -1.370 -12.898 1.00 97.94 118 SER A CA 1
ATOM 892 C C . SER A 1 118 ? -7.206 -2.489 -11.892 1.00 97.94 118 SER A C 1
ATOM 894 O O . SER A 1 118 ? -6.050 -2.705 -11.524 1.00 97.94 118 SER A O 1
ATOM 896 N N . LEU A 1 119 ? -8.229 -3.245 -11.474 1.00 98.31 119 LEU A N 1
ATOM 897 C CA . LEU A 1 119 ? -8.029 -4.402 -10.594 1.00 98.31 119 LEU A CA 1
ATOM 898 C C . LEU A 1 119 ? -7.113 -5.461 -11.231 1.00 98.31 119 LEU A C 1
ATOM 900 O O . LEU A 1 119 ? -6.203 -5.951 -10.567 1.00 98.31 119 LEU A O 1
ATOM 904 N N . ASP A 1 120 ? -7.301 -5.767 -12.518 1.00 98.19 120 ASP A N 1
ATOM 905 C CA . ASP A 1 120 ? -6.469 -6.750 -13.226 1.00 98.19 120 ASP A CA 1
ATOM 906 C C . ASP A 1 120 ? -5.020 -6.269 -13.375 1.00 98.19 120 ASP A C 1
ATOM 908 O O . ASP A 1 120 ? -4.082 -7.040 -13.184 1.00 98.19 120 ASP A O 1
ATOM 912 N N . GLN A 1 121 ? -4.823 -4.977 -13.656 1.00 98.19 121 GLN A N 1
ATOM 913 C CA . GLN A 1 121 ? -3.494 -4.364 -13.716 1.00 98.19 121 GLN A CA 1
ATOM 914 C C . GLN A 1 121 ? -2.808 -4.397 -12.353 1.00 98.19 121 GLN A C 1
ATOM 916 O O . GLN A 1 121 ? -1.661 -4.824 -12.252 1.00 98.19 121 GLN A O 1
ATOM 921 N N . PHE A 1 122 ? -3.523 -4.005 -11.298 1.00 98.06 122 PHE A N 1
ATOM 922 C CA . PHE A 1 122 ? -3.029 -4.070 -9.930 1.00 98.06 122 PHE A CA 1
ATOM 923 C C . PHE A 1 122 ? -2.619 -5.498 -9.560 1.00 98.06 122 PHE A C 1
ATOM 925 O O . PHE A 1 122 ? -1.517 -5.705 -9.059 1.00 98.06 122 PHE A O 1
ATOM 932 N N . ALA A 1 123 ? -3.461 -6.490 -9.861 1.00 98.06 123 ALA A N 1
ATOM 933 C CA . ALA A 1 123 ? -3.162 -7.892 -9.607 1.00 98.06 123 ALA A CA 1
ATOM 934 C C . ALA A 1 123 ? -1.929 -8.378 -10.383 1.00 98.06 123 ALA A C 1
ATOM 936 O O . ALA A 1 123 ? -1.072 -9.044 -9.804 1.00 98.06 123 ALA A O 1
ATOM 937 N N . ALA A 1 124 ? -1.804 -8.013 -11.661 1.00 97.81 124 ALA A N 1
ATOM 938 C CA . ALA A 1 124 ? -0.661 -8.384 -12.488 1.00 97.81 124 ALA A CA 1
ATOM 939 C C . ALA A 1 124 ? 0.651 -7.754 -11.980 1.00 97.81 124 ALA A C 1
ATOM 941 O O . ALA A 1 124 ? 1.678 -8.428 -11.926 1.00 97.81 124 ALA A O 1
ATOM 942 N N . VAL A 1 125 ? 0.616 -6.491 -11.539 1.00 97.50 125 VAL A N 1
ATOM 943 C CA . VAL A 1 125 ? 1.759 -5.815 -10.903 1.00 97.50 125 VAL A CA 1
ATOM 944 C C . VAL A 1 125 ? 2.105 -6.484 -9.568 1.00 97.50 125 VAL A C 1
ATOM 946 O O . VAL A 1 125 ? 3.276 -6.760 -9.309 1.00 97.50 125 VAL A O 1
ATOM 949 N N . PHE A 1 126 ? 1.116 -6.806 -8.730 1.00 96.31 126 PHE A N 1
ATOM 950 C CA . PHE A 1 126 ? 1.334 -7.486 -7.447 1.00 96.31 126 PHE A CA 1
ATOM 951 C C . PHE A 1 126 ? 1.923 -8.893 -7.629 1.00 96.31 126 PHE A C 1
ATOM 953 O O . PHE A 1 126 ? 2.791 -9.299 -6.858 1.00 96.31 126 PHE A O 1
ATOM 960 N N . ALA A 1 127 ? 1.525 -9.611 -8.684 1.00 97.25 127 ALA A N 1
ATOM 961 C CA . ALA A 1 127 ? 2.015 -10.953 -9.007 1.00 97.25 127 ALA A CA 1
ATOM 962 C C . ALA A 1 127 ? 3.509 -11.012 -9.369 1.00 97.25 127 ALA A C 1
ATOM 964 O O . ALA A 1 127 ? 4.089 -12.095 -9.403 1.00 97.25 127 ALA A O 1
ATOM 965 N N . THR A 1 128 ? 4.161 -9.865 -9.587 1.00 97.50 128 THR A N 1
ATOM 966 C CA . THR A 1 128 ? 5.627 -9.787 -9.732 1.00 97.50 128 THR A CA 1
ATOM 967 C C . THR A 1 128 ? 6.374 -10.024 -8.416 1.00 97.50 128 THR A C 1
ATOM 969 O O . THR A 1 128 ? 7.587 -10.240 -8.417 1.00 97.50 128 THR A O 1
ATOM 972 N N . LYS A 1 129 ? 5.674 -9.968 -7.278 1.00 97.00 129 LYS A N 1
ATOM 973 C CA . LYS A 1 129 ? 6.234 -10.153 -5.936 1.00 97.00 129 LYS A CA 1
ATOM 974 C C . LYS A 1 129 ? 6.009 -11.597 -5.464 1.00 97.00 129 LYS A C 1
ATOM 976 O O . LYS A 1 129 ? 5.078 -12.251 -5.930 1.00 97.00 129 LYS A O 1
ATOM 981 N N . PRO A 1 130 ? 6.823 -12.118 -4.527 1.00 96.19 130 PRO A N 1
ATOM 982 C CA . PRO A 1 130 ? 6.729 -13.505 -4.068 1.00 96.19 130 PRO A CA 1
ATOM 983 C C . PRO A 1 130 ? 5.565 -13.698 -3.078 1.00 96.19 130 PRO A C 1
ATOM 985 O O . PRO A 1 130 ? 5.772 -13.959 -1.894 1.00 96.19 130 PRO A O 1
ATOM 988 N N . VAL A 1 131 ? 4.333 -13.535 -3.558 1.00 96.06 131 VAL A N 1
ATOM 989 C CA . VAL A 1 131 ? 3.098 -13.674 -2.779 1.00 96.06 131 VAL A CA 1
ATOM 990 C C . VAL A 1 131 ? 2.073 -14.527 -3.524 1.00 96.06 131 VAL A C 1
ATOM 992 O O . VAL A 1 131 ? 2.098 -14.631 -4.749 1.00 96.06 131 VAL A O 1
ATOM 995 N N . THR A 1 132 ? 1.131 -15.107 -2.783 1.00 96.81 132 THR A N 1
ATOM 996 C CA . THR A 1 132 ? -0.046 -15.766 -3.361 1.00 96.81 132 THR A CA 1
ATOM 997 C C . THR A 1 132 ? -1.181 -14.758 -3.484 1.00 96.81 132 THR A C 1
ATOM 999 O O . THR A 1 132 ? -1.473 -14.038 -2.531 1.00 96.81 132 THR A O 1
ATOM 1002 N N . LEU A 1 133 ? -1.841 -14.724 -4.641 1.00 96.31 133 LEU A N 1
ATOM 1003 C CA . LEU A 1 133 ? -2.910 -13.774 -4.951 1.00 96.31 133 LEU A CA 1
ATOM 1004 C C . LEU A 1 133 ? -4.171 -14.513 -5.402 1.00 96.31 133 LEU A C 1
ATOM 1006 O O . LEU A 1 133 ? -4.096 -15.515 -6.110 1.00 96.31 133 LEU A O 1
ATOM 1010 N N . SER A 1 134 ? -5.332 -13.981 -5.024 1.00 97.44 134 SER A N 1
ATOM 1011 C CA . SER A 1 134 ? -6.637 -14.366 -5.569 1.00 97.44 134 SER A CA 1
ATOM 1012 C C . SER A 1 134 ? -7.403 -13.103 -5.943 1.00 97.44 134 SER A C 1
ATOM 1014 O O . SER A 1 134 ? -7.583 -12.234 -5.088 1.00 97.44 134 SER A O 1
ATOM 1016 N N . VAL A 1 135 ? -7.849 -13.005 -7.193 1.00 97.69 135 VAL A N 1
ATOM 1017 C CA . VAL A 1 135 ? -8.595 -11.848 -7.704 1.00 97.69 135 VAL A CA 1
ATOM 1018 C C . VAL A 1 135 ? -10.075 -12.200 -7.755 1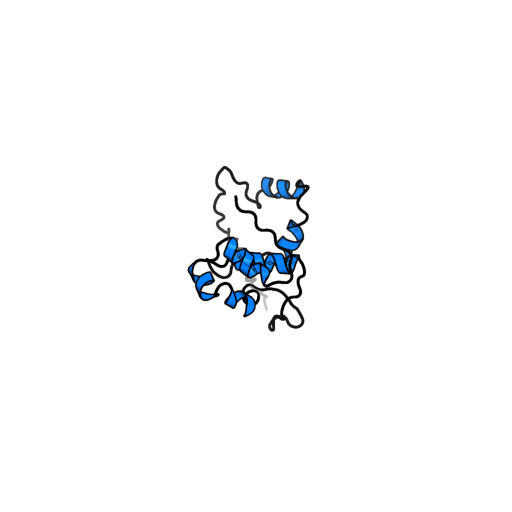.00 97.69 135 VAL A C 1
ATOM 1020 O O . VAL A 1 135 ? -10.441 -13.231 -8.314 1.00 97.69 135 VAL A O 1
ATOM 1023 N N . HIS A 1 136 ? -10.912 -11.337 -7.183 1.00 97.56 136 HIS A N 1
ATOM 1024 C CA . HIS A 1 136 ? -12.365 -11.490 -7.168 1.00 97.56 136 HIS A CA 1
ATOM 1025 C C . HIS A 1 136 ? -12.988 -10.232 -7.769 1.00 97.56 136 HIS A C 1
ATOM 1027 O O . HIS A 1 136 ? -12.814 -9.141 -7.226 1.00 97.56 136 HIS A O 1
ATOM 1033 N N . HIS A 1 137 ? -13.678 -10.388 -8.898 1.00 96.62 137 HIS A N 1
ATOM 1034 C CA . HIS A 1 137 ? -14.528 -9.344 -9.474 1.00 96.62 137 HIS A CA 1
ATOM 1035 C C . HIS A 1 137 ? -15.920 -9.399 -8.827 1.00 96.62 137 HIS A C 1
ATOM 1037 O O . HIS A 1 137 ? -16.303 -10.442 -8.293 1.00 96.62 137 HIS A O 1
ATOM 1043 N N . ALA A 1 138 ? -16.623 -8.265 -8.830 1.00 91.56 138 ALA A N 1
ATOM 1044 C CA . ALA A 1 138 ? -17.951 -8.120 -8.226 1.00 91.56 138 ALA A CA 1
ATOM 1045 C C . ALA A 1 138 ? -19.045 -8.905 -8.967 1.00 91.56 138 ALA A C 1
ATOM 1047 O O . ALA A 1 138 ? -18.905 -9.103 -10.196 1.00 91.56 138 ALA A O 1
#

pLDDT: mean 89.68, std 16.15, range [37.59, 98.81]

Radius of gyration: 22.86 Å; chains: 1; bounding box: 47×66×61 Å

Sequence (138 aa):
MTTSIRHLLTGLLLVSATSAVGEAPSRLVDFRSDEGEQFLVQAEARRAYFPLASHFVCQEHRSFCGVASMAMVLNAMQVSAPPVPELAPYRTFTQTNVLDAATEAVVSQAMIREQGMSLDQFAAVFATKPVTLSVHHA